Protein AF-A0A967PBL8-F1 (afdb_monomer_lite)

pLDDT: mean 88.29, std 8.29, range [52.81, 97.44]

Radius of gyration: 18.99 Å; chains: 1; bounding box: 37×25×63 Å

Secondary structure (DSSP, 8-state):
--TT-EEEEEE-HHHHHHHHHHHHHHHHHHHHTT-SSHHHHHHHHHHHHHHHHHHHHTT--HHHHHHHHHH----SEEEEEPSS-SEEEEE---TT----TT---EEEE--SS---

Foldseek 3Di:
DAFFAFDDKDFDPVQQVLLVQLLVLVVQQVPQLPDPDPCSNVVSPVSNVVSVVVCVVVVQDPVNNVVCVVPVDGDRIDTDGDRHDADWPDAPDDPPDDDDPPDDGTDGDHPVDDDD

Structure (mmCIF, N/CA/C/O backbone):
data_AF-A0A967PBL8-F1
#
_entry.id   AF-A0A967PBL8-F1
#
loop_
_atom_site.group_PDB
_atom_site.id
_atom_site.type_symbol
_atom_site.label_atom_id
_atom_site.label_alt_id
_atom_site.label_comp_id
_atom_site.label_asym_id
_atom_site.label_entity_id
_atom_site.label_seq_id
_atom_site.pdbx_PDB_ins_code
_atom_site.Cartn_x
_atom_site.Cartn_y
_atom_site.Cartn_z
_atom_site.occupancy
_atom_site.B_iso_or_equiv
_atom_site.auth_seq_id
_atom_site.auth_comp_id
_atom_site.auth_asym_id
_atom_site.auth_atom_id
_atom_site.pdbx_PDB_model_num
ATOM 1 N N . VAL A 1 1 ? 5.080 -4.986 -24.972 1.00 86.25 1 VAL A N 1
ATOM 2 C CA . VAL A 1 1 ? 4.277 -4.921 -23.728 1.00 86.25 1 VAL A CA 1
ATOM 3 C C . VAL A 1 1 ? 3.112 -3.975 -23.950 1.00 86.25 1 VAL A C 1
ATOM 5 O O . VAL A 1 1 ? 3.271 -2.993 -24.669 1.00 86.25 1 VAL A O 1
ATOM 8 N N . LYS A 1 2 ? 1.935 -4.285 -23.416 1.00 91.81 2 LYS A N 1
ATOM 9 C CA . LYS A 1 2 ? 0.755 -3.415 -23.452 1.00 91.81 2 LYS A CA 1
ATOM 10 C C . LYS A 1 2 ? 0.672 -2.591 -22.172 1.00 91.81 2 LYS A C 1
ATOM 12 O O . LYS A 1 2 ? 1.201 -2.983 -21.133 1.00 91.81 2 LYS A O 1
ATOM 17 N N . LYS A 1 3 ? -0.009 -1.447 -22.238 1.00 87.31 3 LYS A N 1
ATOM 18 C CA . LYS A 1 3 ? -0.363 -0.671 -21.046 1.00 87.31 3 LYS A CA 1
ATOM 19 C C . LYS A 1 3 ? -1.134 -1.559 -20.064 1.00 87.31 3 LYS A C 1
ATOM 21 O O . LYS A 1 3 ? -2.107 -2.197 -20.452 1.00 87.31 3 LYS A O 1
ATOM 26 N N . GLY A 1 4 ? -0.706 -1.565 -18.806 1.00 87.06 4 GLY A N 1
ATOM 27 C CA . GLY A 1 4 ? -1.281 -2.391 -17.747 1.00 87.06 4 GLY A CA 1
ATOM 28 C C . GLY A 1 4 ? -0.688 -3.797 -17.627 1.00 87.06 4 GLY A C 1
ATOM 29 O O . GLY A 1 4 ? -1.039 -4.492 -16.679 1.00 87.06 4 GLY A O 1
ATOM 30 N N . ASP A 1 5 ? 0.226 -4.216 -18.511 1.00 89.06 5 ASP A N 1
ATOM 31 C CA . ASP A 1 5 ? 0.919 -5.499 -18.344 1.00 89.06 5 ASP A CA 1
ATOM 32 C C . ASP A 1 5 ? 1.847 -5.452 -17.113 1.00 89.06 5 ASP A C 1
ATOM 34 O O . ASP A 1 5 ? 2.544 -4.448 -16.919 1.00 89.06 5 ASP A O 1
ATOM 38 N N . PRO A 1 6 ? 1.906 -6.510 -16.283 1.00 88.12 6 PRO A N 1
ATOM 39 C CA . PRO A 1 6 ? 2.867 -6.593 -15.188 1.00 88.12 6 PRO A CA 1
ATOM 40 C C . PRO A 1 6 ? 4.290 -6.739 -15.744 1.00 88.12 6 PRO A C 1
ATOM 42 O O . PRO A 1 6 ? 4.556 -7.612 -16.568 1.00 88.12 6 PRO A O 1
ATOM 45 N N . LEU A 1 7 ? 5.215 -5.895 -15.286 1.00 86.06 7 LEU A N 1
ATOM 46 C CA . LEU A 1 7 ? 6.606 -5.884 -15.750 1.00 86.06 7 LEU A CA 1
ATOM 47 C C . LEU A 1 7 ? 7.544 -6.634 -14.805 1.00 86.06 7 LEU A C 1
ATOM 49 O O . LEU A 1 7 ? 8.369 -7.431 -15.248 1.00 86.06 7 LEU A O 1
ATOM 53 N N . LEU A 1 8 ? 7.440 -6.360 -13.505 1.00 85.81 8 LEU A N 1
ATOM 54 C CA . LEU A 1 8 ? 8.274 -6.975 -12.475 1.00 85.81 8 LEU A CA 1
ATOM 55 C C . LEU A 1 8 ? 7.571 -6.957 -11.120 1.00 85.81 8 LEU A C 1
ATOM 57 O O . LEU A 1 8 ? 6.638 -6.178 -10.906 1.00 85.81 8 LEU A O 1
ATOM 61 N N . SER A 1 9 ? 8.070 -7.776 -10.194 1.00 86.94 9 SER A N 1
ATOM 62 C CA . SER A 1 9 ? 7.713 -7.676 -8.786 1.00 86.94 9 SER A CA 1
ATOM 63 C C . SER A 1 9 ? 8.930 -7.326 -7.938 1.00 86.94 9 SER A C 1
ATOM 65 O O . SER A 1 9 ? 9.980 -7.944 -8.082 1.00 86.94 9 SER A O 1
ATOM 67 N N . ILE A 1 10 ? 8.786 -6.321 -7.077 1.00 86.19 10 ILE A N 1
ATOM 68 C CA . ILE A 1 10 ? 9.854 -5.801 -6.222 1.00 86.19 10 ILE A CA 1
ATOM 69 C C . ILE A 1 10 ? 9.471 -5.986 -4.758 1.00 86.19 10 ILE A C 1
ATOM 71 O O . ILE A 1 10 ? 8.370 -5.617 -4.349 1.00 86.19 10 ILE A O 1
ATOM 75 N N . TYR A 1 11 ? 10.372 -6.561 -3.964 1.00 86.69 11 TYR A N 1
ATOM 76 C CA . TYR A 1 11 ? 10.220 -6.589 -2.513 1.00 86.69 11 TYR A CA 1
ATOM 77 C C . TYR A 1 11 ? 10.352 -5.178 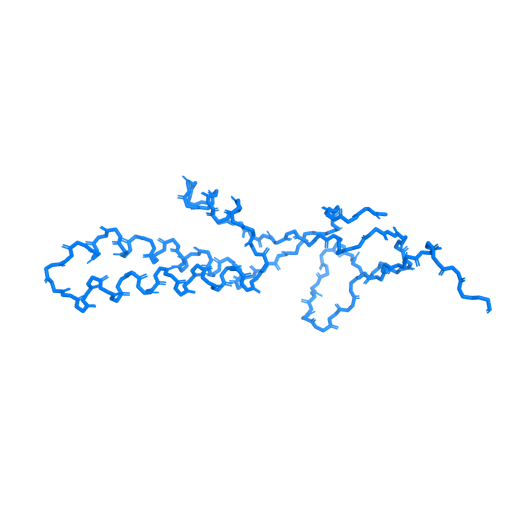-1.934 1.00 86.69 11 TYR A C 1
ATOM 79 O O . TYR A 1 11 ? 11.303 -4.470 -2.253 1.00 86.69 11 TYR A O 1
ATOM 87 N N . SER A 1 12 ? 9.433 -4.787 -1.051 1.00 87.50 12 SER A N 1
ATOM 88 C CA . SER A 1 12 ? 9.533 -3.518 -0.335 1.00 87.50 12 SER A CA 1
ATOM 89 C C . SER A 1 12 ? 9.233 -3.701 1.157 1.00 87.50 12 SER A C 1
ATOM 91 O O . SER A 1 12 ? 8.087 -3.986 1.518 1.00 87.50 12 SER A O 1
ATOM 93 N N . PRO A 1 13 ? 10.236 -3.508 2.036 1.00 89.69 13 PRO A N 1
ATOM 94 C CA . PRO A 1 13 ? 10.024 -3.479 3.481 1.00 89.69 13 PRO A CA 1
ATOM 95 C C . PRO A 1 13 ? 9.006 -2.414 3.900 1.00 89.69 13 PRO A C 1
ATOM 97 O O . PRO A 1 13 ? 8.101 -2.689 4.681 1.00 89.69 13 PRO A O 1
ATOM 100 N N . ASP A 1 14 ? 9.107 -1.217 3.327 1.00 88.88 14 ASP A N 1
ATOM 101 C CA . ASP A 1 14 ? 8.233 -0.088 3.649 1.00 88.88 14 ASP A CA 1
ATOM 102 C C . ASP A 1 14 ? 6.772 -0.353 3.267 1.00 88.88 14 ASP A C 1
ATOM 104 O O . ASP A 1 14 ? 5.855 0.045 3.993 1.00 88.88 14 ASP A O 1
ATOM 108 N N . LEU A 1 15 ? 6.532 -1.076 2.166 1.00 90.88 15 LEU A N 1
ATOM 109 C CA . LEU A 1 15 ? 5.192 -1.525 1.796 1.00 90.88 15 LEU A CA 1
ATOM 110 C C . LEU A 1 15 ? 4.635 -2.518 2.822 1.00 90.88 15 LEU A C 1
ATOM 112 O O . LEU A 1 15 ? 3.450 -2.462 3.155 1.00 90.88 15 LEU A O 1
ATOM 116 N N . VAL A 1 16 ? 5.460 -3.439 3.327 1.00 93.19 16 VAL A N 1
ATOM 117 C CA . VAL A 1 16 ? 5.039 -4.378 4.379 1.00 93.19 16 VAL A CA 1
ATOM 118 C C . VAL A 1 16 ? 4.641 -3.610 5.636 1.00 93.19 16 VAL A C 1
ATOM 120 O O . VAL A 1 16 ? 3.526 -3.803 6.124 1.00 93.19 16 VAL A O 1
ATOM 123 N N . SER A 1 17 ? 5.495 -2.697 6.101 1.00 94.19 17 SER A N 1
ATOM 124 C CA . SER A 1 17 ? 5.227 -1.859 7.275 1.00 94.19 17 SER A CA 1
ATOM 125 C C . SER A 1 17 ? 3.947 -1.042 7.103 1.00 94.19 17 SER A C 1
ATOM 127 O O . SER A 1 17 ? 3.070 -1.071 7.960 1.00 94.19 17 SER A O 1
ATOM 129 N N . THR A 1 18 ? 3.769 -0.402 5.945 1.00 94.56 18 THR A N 1
ATOM 130 C CA . THR A 1 18 ? 2.581 0.419 5.662 1.00 94.56 18 THR A CA 1
ATOM 131 C C . THR A 1 18 ? 1.289 -0.410 5.669 1.00 94.56 18 THR A C 1
ATOM 133 O O . THR A 1 18 ? 0.261 0.044 6.171 1.00 94.56 18 THR A O 1
ATOM 136 N N . GLN A 1 19 ? 1.309 -1.645 5.153 1.00 95.38 19 GLN A N 1
ATOM 137 C CA . GLN A 1 19 ? 0.140 -2.532 5.215 1.00 95.38 19 GLN A CA 1
ATOM 138 C C . GLN A 1 19 ? -0.183 -2.956 6.652 1.00 95.38 19 GLN A C 1
ATOM 140 O O . GLN A 1 19 ? -1.355 -3.011 7.020 1.00 95.38 19 GLN A O 1
ATOM 145 N N . GLN A 1 20 ? 0.833 -3.244 7.469 1.00 96.31 20 GLN A N 1
ATOM 146 C CA . GLN A 1 20 ? 0.642 -3.583 8.883 1.00 96.31 20 GLN A CA 1
ATOM 147 C C . GLN A 1 20 ? 0.064 -2.401 9.666 1.00 96.31 20 GLN A C 1
ATOM 149 O O . GLN A 1 20 ? -0.897 -2.577 10.415 1.00 96.31 20 GLN A O 1
ATOM 154 N N . GLU A 1 21 ? 0.597 -1.197 9.447 1.00 96.19 21 GLU A N 1
ATOM 155 C CA . GLU A 1 21 ? 0.077 0.049 10.017 1.00 96.19 21 GLU A CA 1
ATOM 156 C C . GLU A 1 21 ? -1.381 0.281 9.612 1.00 96.19 21 GLU A C 1
ATOM 158 O O . GLU A 1 21 ? -2.203 0.634 10.454 1.00 96.19 21 GLU A O 1
ATOM 163 N N . TYR A 1 22 ? -1.731 0.031 8.348 1.00 97.44 22 TYR A N 1
ATOM 164 C CA . TYR A 1 22 ? -3.107 0.163 7.879 1.00 97.44 22 TYR A CA 1
ATOM 165 C C . TYR A 1 22 ? -4.059 -0.832 8.550 1.00 97.44 22 TYR A C 1
ATOM 167 O O . TYR A 1 22 ? -5.119 -0.438 9.037 1.00 97.44 22 TYR A O 1
ATOM 175 N N . LEU A 1 23 ? -3.672 -2.107 8.654 1.00 97.44 23 LEU A N 1
ATOM 176 C CA . LEU A 1 23 ? -4.463 -3.117 9.366 1.00 97.44 23 LEU A CA 1
ATOM 177 C C . LEU A 1 23 ? -4.634 -2.764 10.851 1.00 97.44 23 LEU A C 1
ATOM 179 O O . LEU A 1 23 ? -5.720 -2.934 11.413 1.00 97.44 23 LEU A O 1
ATOM 183 N N . LEU A 1 24 ? -3.588 -2.227 11.485 1.00 96.44 24 LEU A N 1
ATOM 184 C CA . LEU A 1 24 ? -3.663 -1.724 12.853 1.00 96.44 24 LEU A CA 1
ATOM 185 C C . LEU A 1 24 ? -4.597 -0.510 12.958 1.00 96.44 24 LEU A C 1
ATOM 187 O O . LEU A 1 24 ? -5.417 -0.448 13.873 1.00 96.44 24 LEU A O 1
ATOM 191 N N . GLY A 1 25 ? -4.525 0.417 12.002 1.00 96.19 25 GLY A N 1
ATOM 192 C CA . GLY A 1 25 ? -5.417 1.568 11.893 1.00 96.19 25 GLY A CA 1
ATOM 193 C C . GLY A 1 25 ? -6.882 1.154 11.751 1.00 96.19 25 GLY A C 1
ATOM 194 O O . GLY A 1 25 ? -7.736 1.685 12.455 1.00 96.19 25 GLY A O 1
ATOM 195 N N . LEU A 1 26 ? -7.183 0.147 10.925 1.00 96.62 26 LEU A N 1
ATOM 196 C CA . LEU A 1 26 ? -8.531 -0.420 10.803 1.00 96.62 26 LEU A CA 1
ATOM 197 C C . LEU A 1 26 ? -9.019 -1.036 12.113 1.00 96.62 26 LEU A C 1
ATOM 199 O O . LEU A 1 26 ? -10.154 -0.795 12.521 1.00 96.62 26 LEU A O 1
ATOM 203 N N . LYS A 1 27 ? -8.163 -1.795 12.804 1.00 95.31 27 LYS A N 1
ATOM 204 C CA . LYS A 1 27 ? -8.499 -2.349 14.120 1.00 95.31 27 LYS A CA 1
ATOM 205 C C . LYS A 1 27 ? -8.790 -1.235 15.127 1.00 95.31 27 LYS A C 1
ATOM 207 O O . LYS A 1 27 ? -9.787 -1.312 15.838 1.00 95.31 27 LYS A O 1
ATOM 212 N N . SER A 1 28 ? -7.958 -0.194 15.152 1.00 94.88 28 SER A N 1
ATOM 213 C CA . SER A 1 28 ? -8.159 0.991 15.991 1.00 94.88 28 SER A CA 1
ATOM 214 C C . SER A 1 28 ? -9.490 1.676 15.675 1.00 94.88 28 SER A C 1
ATOM 216 O O . SER A 1 28 ? -10.299 1.881 16.573 1.00 94.88 28 SER A O 1
ATOM 218 N N . LYS A 1 29 ? -9.793 1.919 14.395 1.00 95.81 29 LYS A N 1
ATOM 219 C CA . LYS A 1 29 ? -11.076 2.476 13.940 1.00 95.81 29 LYS A CA 1
ATOM 220 C C . LYS A 1 29 ? -12.272 1.623 14.372 1.00 95.81 29 LYS A C 1
ATOM 222 O O . LYS A 1 29 ? -13.284 2.184 14.774 1.00 95.81 29 LYS A O 1
ATOM 227 N N . ASN A 1 30 ? -12.164 0.297 14.332 1.00 94.56 30 ASN A N 1
ATOM 228 C CA . ASN A 1 30 ? -13.250 -0.597 14.741 1.00 94.56 30 ASN A CA 1
ATOM 229 C C . ASN A 1 30 ? -13.493 -0.585 16.258 1.00 94.56 30 ASN A C 1
ATOM 231 O O . ASN A 1 30 ? -14.643 -0.623 16.681 1.00 94.56 30 ASN A O 1
ATOM 235 N N . VAL A 1 31 ? -12.430 -0.532 17.067 1.00 94.88 31 VAL A N 1
ATOM 236 C CA . VAL A 1 31 ? -12.530 -0.575 18.538 1.00 94.88 31 VAL A CA 1
ATOM 237 C C . VAL A 1 31 ? -12.838 0.803 19.124 1.00 94.88 31 VAL A C 1
ATOM 239 O O . VAL A 1 31 ? -13.706 0.941 19.977 1.00 94.88 31 VAL A O 1
ATOM 242 N N . LEU A 1 32 ? -12.126 1.831 18.668 1.00 95.00 32 LEU A N 1
ATOM 243 C CA . LEU A 1 32 ? -12.153 3.178 19.238 1.00 95.00 32 LEU A CA 1
ATOM 244 C C . LEU A 1 32 ? -13.059 4.137 18.461 1.00 95.00 32 LEU A C 1
ATOM 246 O O . LEU A 1 32 ? -13.480 5.155 19.000 1.00 95.00 32 LEU A O 1
ATOM 250 N N . GLY A 1 33 ? -13.423 3.814 17.217 1.00 90.94 33 GLY A N 1
ATOM 251 C CA . GLY A 1 33 ? -14.310 4.654 16.406 1.00 90.94 33 GLY A CA 1
ATOM 252 C C . GLY A 1 33 ? -15.737 4.766 16.947 1.00 90.94 33 GLY A C 1
ATOM 253 O O . GLY A 1 33 ? -16.466 5.660 16.516 1.00 90.94 33 GLY A O 1
ATOM 254 N N . GLN A 1 34 ? -16.125 3.901 17.887 1.00 91.50 34 GLN A N 1
ATOM 255 C CA . GLN A 1 34 ? -17.409 3.935 18.597 1.00 91.50 34 GLN A CA 1
ATOM 256 C C . GLN A 1 34 ? -17.316 4.602 19.979 1.00 91.50 34 GLN A C 1
ATOM 258 O O . GLN A 1 34 ? -18.283 4.574 20.731 1.00 91.50 34 GLN A O 1
ATOM 263 N N . SER A 1 35 ? -16.161 5.176 20.332 1.00 92.81 35 SER A N 1
ATOM 264 C CA . SER A 1 35 ? -16.000 5.891 21.598 1.00 92.81 35 SER A CA 1
ATOM 265 C C . SER A 1 35 ? -16.971 7.071 21.698 1.00 92.81 35 SER A C 1
ATOM 267 O O . SER A 1 35 ? -17.179 7.789 20.720 1.00 92.81 35 SER A O 1
ATOM 269 N N . GLU A 1 36 ? -17.516 7.294 22.895 1.00 93.50 36 GLU A N 1
ATOM 270 C CA . GLU A 1 36 ? -18.337 8.469 23.220 1.00 93.50 36 GLU A CA 1
ATOM 271 C C . GLU A 1 36 ? -17.513 9.767 23.230 1.00 93.50 36 GLU A C 1
ATOM 273 O O . GLU A 1 36 ? -18.053 10.860 23.063 1.00 93.50 36 GLU A O 1
ATOM 278 N N . PHE A 1 37 ? -16.189 9.651 23.374 1.00 95.56 37 PHE A N 1
ATOM 279 C CA . PHE A 1 37 ? -15.268 10.775 23.281 1.00 95.56 37 PHE A CA 1
ATOM 280 C C . PHE A 1 37 ? -14.932 11.045 21.810 1.00 95.56 37 PHE A C 1
ATOM 282 O O . PHE A 1 37 ? -14.248 10.250 21.156 1.00 95.56 37 PHE A O 1
ATOM 289 N N . SER A 1 38 ? -15.398 12.186 21.293 1.00 93.56 38 SER A N 1
ATOM 290 C CA . SER A 1 38 ? -15.251 12.566 19.881 1.00 93.56 38 SER A CA 1
ATOM 291 C C . SER A 1 38 ? -13.797 12.543 19.409 1.00 93.56 38 SER A C 1
ATOM 293 O O . SER A 1 38 ? -13.510 11.961 18.368 1.00 93.56 38 SER A O 1
ATOM 295 N N . GLU A 1 39 ? -12.872 13.077 20.206 1.00 94.88 39 GLU A N 1
ATOM 296 C CA . GLU A 1 39 ? -11.442 13.131 19.884 1.00 94.88 39 GLU A CA 1
ATOM 297 C C . GLU A 1 39 ? -10.834 11.732 19.676 1.00 94.88 39 GLU A C 1
ATOM 299 O O . GLU A 1 39 ? -10.055 11.511 18.748 1.00 94.88 39 GLU A O 1
ATOM 304 N N . ILE A 1 40 ? -11.258 10.749 20.479 1.00 94.19 40 ILE A N 1
ATOM 305 C CA . ILE A 1 40 ? -10.813 9.354 20.356 1.00 94.19 40 ILE A CA 1
ATOM 306 C C . ILE A 1 40 ? -11.386 8.720 19.081 1.00 94.19 40 ILE A C 1
ATOM 308 O O . ILE A 1 40 ? -10.652 8.088 18.313 1.00 94.19 40 ILE A O 1
ATOM 312 N N . SER A 1 41 ? -12.687 8.904 18.830 1.00 94.81 41 SER A N 1
ATOM 313 C CA . SER A 1 41 ? -13.356 8.374 17.633 1.00 94.81 41 SER A CA 1
ATOM 314 C C . SER A 1 41 ? -12.757 8.947 16.344 1.00 94.81 41 SER A C 1
ATOM 316 O O . SER A 1 41 ? -12.470 8.209 15.394 1.00 94.81 41 SER A O 1
ATOM 318 N N . GLU A 1 42 ? -12.547 10.262 16.305 1.00 95.69 42 GLU A N 1
ATOM 319 C CA . GLU A 1 42 ? -11.981 10.978 15.164 1.00 95.69 42 GLU A CA 1
ATOM 320 C C . GLU A 1 42 ? -10.513 10.622 14.945 1.00 95.69 42 GLU A C 1
ATOM 322 O O . GLU A 1 42 ? -10.128 10.323 13.812 1.00 95.69 42 GLU A O 1
ATOM 327 N N . GLY A 1 43 ? -9.711 10.554 16.013 1.00 95.44 43 GLY A N 1
ATOM 328 C CA . GLY A 1 43 ? -8.312 10.139 15.938 1.00 95.44 43 GLY A CA 1
ATOM 329 C C . GLY A 1 43 ? -8.153 8.742 15.335 1.00 95.44 43 GLY A C 1
ATOM 330 O O . GLY A 1 43 ? -7.353 8.541 14.417 1.00 95.44 43 GLY A O 1
ATOM 331 N N . ALA A 1 44 ? -8.977 7.782 15.768 1.00 95.12 44 ALA A N 1
ATOM 332 C CA . ALA A 1 44 ? -8.955 6.419 15.243 1.00 95.12 44 ALA A CA 1
ATOM 333 C C . ALA A 1 44 ? -9.355 6.346 13.757 1.00 95.12 44 ALA A C 1
A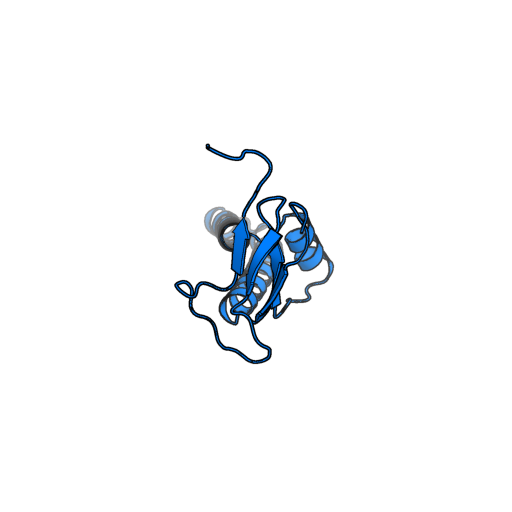TOM 335 O O . ALA A 1 44 ? -8.723 5.636 12.968 1.00 95.12 44 ALA A O 1
ATOM 336 N N . LYS A 1 45 ? -10.379 7.108 13.345 1.00 95.56 45 LYS A N 1
ATOM 337 C CA . LYS A 1 45 ? -10.788 7.216 11.933 1.00 95.56 45 LYS A CA 1
ATOM 338 C C . LYS A 1 45 ? -9.693 7.866 11.085 1.00 95.56 45 LYS A C 1
ATOM 340 O O . LYS A 1 45 ? -9.376 7.348 10.016 1.00 95.56 45 LYS A O 1
ATOM 345 N N . SER A 1 46 ? -9.095 8.951 11.574 1.00 95.81 46 SER A N 1
ATOM 346 C CA . SER A 1 46 ? -8.031 9.693 10.893 1.00 95.81 46 SER A CA 1
ATOM 347 C C . SER A 1 46 ? -6.788 8.831 10.662 1.00 95.81 46 SER A C 1
ATOM 349 O O . SER A 1 46 ? -6.261 8.794 9.551 1.00 95.81 46 SER A O 1
ATOM 351 N N . LEU A 1 47 ? -6.376 8.042 11.661 1.00 94.50 47 LEU A N 1
ATOM 352 C CA . LEU A 1 47 ? -5.248 7.115 11.537 1.00 94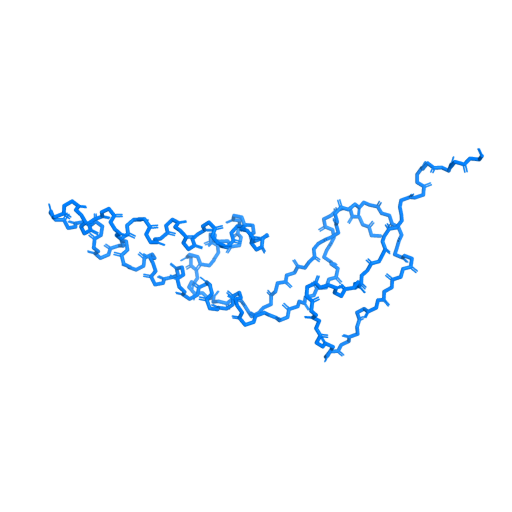.50 47 LEU A CA 1
ATOM 353 C C . LEU A 1 47 ? -5.457 6.082 10.416 1.00 94.50 47 LEU A C 1
ATOM 355 O O . LEU A 1 47 ? -4.551 5.834 9.613 1.00 94.50 47 LEU A O 1
ATOM 359 N N . ALA A 1 48 ? -6.653 5.494 10.335 1.00 95.50 48 ALA A N 1
ATOM 360 C CA . ALA A 1 48 ? -6.993 4.541 9.280 1.00 95.50 48 ALA A CA 1
ATOM 361 C C . ALA A 1 48 ? -6.994 5.196 7.886 1.00 95.50 48 ALA A C 1
ATOM 363 O O . ALA A 1 48 ? -6.502 4.607 6.924 1.00 95.50 48 ALA A O 1
ATOM 364 N N . GLU A 1 49 ? -7.506 6.423 7.760 1.00 96.50 49 GLU A N 1
ATOM 365 C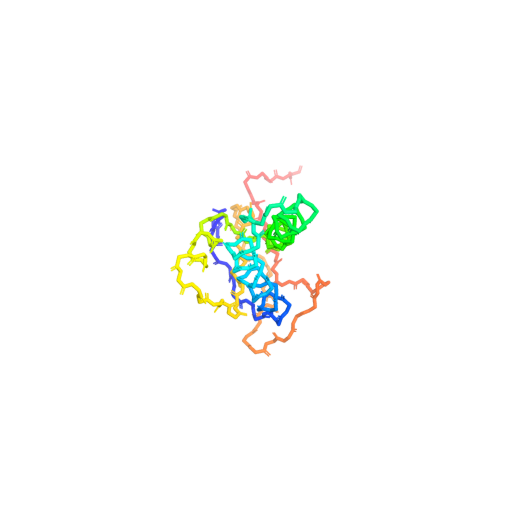 CA . GLU A 1 49 ? -7.499 7.144 6.480 1.00 96.50 49 GLU A CA 1
ATOM 366 C C . GLU A 1 49 ? -6.087 7.581 6.062 1.00 96.50 49 GLU A C 1
ATOM 368 O O . GLU A 1 49 ? -5.734 7.483 4.884 1.00 96.50 49 GLU A O 1
ATOM 373 N N . ALA A 1 50 ? -5.243 8.010 7.005 1.00 96.31 50 ALA A N 1
ATOM 374 C CA . ALA A 1 50 ? -3.864 8.414 6.730 1.00 96.31 50 ALA A CA 1
ATOM 375 C C . ALA A 1 50 ? -3.025 7.243 6.193 1.00 96.31 50 ALA A C 1
ATOM 377 O O . ALA A 1 50 ? -2.357 7.362 5.161 1.00 96.31 50 ALA A O 1
ATOM 378 N N . THR A 1 51 ? -3.116 6.085 6.847 1.00 95.56 51 THR A N 1
ATOM 379 C CA . THR A 1 51 ? -2.428 4.856 6.422 1.00 95.56 51 THR A CA 1
ATOM 380 C C . THR A 1 51 ? -2.976 4.330 5.089 1.00 95.56 51 THR A C 1
ATOM 382 O O . THR A 1 51 ? -2.196 3.953 4.212 1.00 95.56 51 THR A O 1
ATOM 385 N N . ARG A 1 52 ? -4.294 4.426 4.847 1.00 96.69 52 ARG A N 1
ATOM 386 C CA . ARG A 1 52 ? -4.894 4.126 3.534 1.00 96.69 52 ARG A CA 1
ATOM 387 C C . ARG A 1 52 ? -4.370 5.041 2.431 1.00 96.69 52 ARG A C 1
ATOM 389 O O . ARG A 1 52 ? -4.056 4.579 1.335 1.00 96.69 52 ARG A O 1
ATOM 396 N N . ARG A 1 53 ? -4.267 6.345 2.698 1.00 95.94 53 ARG A N 1
ATOM 397 C CA . ARG A 1 53 ? -3.732 7.319 1.740 1.00 95.94 53 ARG A CA 1
ATOM 398 C C . ARG A 1 53 ? -2.270 7.028 1.411 1.00 95.94 53 ARG A C 1
ATOM 400 O O . ARG A 1 53 ? -1.894 7.131 0.248 1.00 95.94 53 ARG A O 1
ATOM 407 N N . ARG A 1 54 ? -1.472 6.607 2.396 1.00 94.12 54 ARG A N 1
ATOM 408 C CA . ARG A 1 54 ? -0.081 6.189 2.180 1.00 94.12 54 ARG A CA 1
ATOM 409 C C . ARG A 1 54 ? 0.015 4.992 1.230 1.00 94.12 54 ARG A C 1
ATOM 411 O O . ARG A 1 54 ? 0.809 5.053 0.301 1.00 94.12 54 ARG A O 1
ATOM 418 N N . LEU A 1 55 ? -0.841 3.974 1.373 1.00 93.56 55 LEU A N 1
ATOM 419 C CA . LEU A 1 55 ? -0.902 2.853 0.417 1.00 93.56 55 LEU A CA 1
ATOM 420 C C . LEU A 1 55 ? -1.212 3.321 -1.014 1.00 93.56 55 LEU A C 1
ATOM 422 O O . LEU A 1 55 ? -0.605 2.837 -1.963 1.00 93.56 55 LEU A O 1
ATOM 426 N N . LYS A 1 56 ? -2.105 4.299 -1.189 1.00 92.75 56 LYS A N 1
ATOM 427 C CA . LYS A 1 56 ? -2.405 4.850 -2.523 1.00 92.75 56 LYS A CA 1
ATOM 428 C C . LYS A 1 56 ? -1.225 5.585 -3.151 1.00 92.75 56 LYS A C 1
ATOM 430 O O . LYS A 1 56 ? -1.040 5.492 -4.355 1.00 92.75 56 LYS A O 1
ATOM 435 N N . LEU A 1 57 ? -0.437 6.306 -2.349 1.00 89.75 57 LEU A N 1
ATOM 436 C CA . LEU A 1 57 ? 0.784 6.977 -2.820 1.00 89.75 57 LEU A CA 1
ATOM 437 C C . LEU A 1 57 ? 1.865 5.985 -3.273 1.00 89.75 57 LEU A C 1
ATOM 439 O O . LEU A 1 57 ? 2.788 6.369 -3.976 1.00 89.75 57 LEU A O 1
ATOM 443 N N . TRP A 1 58 ? 1.738 4.724 -2.866 1.00 85.19 58 TRP A N 1
ATOM 444 C CA . TRP A 1 58 ? 2.574 3.598 -3.274 1.00 85.19 58 TRP A CA 1
ATOM 445 C C . TRP A 1 58 ? 2.005 2.844 -4.486 1.00 85.19 58 TRP A C 1
ATOM 447 O O . TRP A 1 58 ? 2.377 1.697 -4.735 1.00 85.19 58 TRP A O 1
ATOM 457 N N . ASP A 1 59 ? 1.054 3.457 -5.196 1.00 83.25 59 ASP A N 1
ATOM 458 C CA . ASP A 1 59 ? 0.341 2.886 -6.341 1.00 83.25 59 ASP A CA 1
ATOM 459 C C . ASP A 1 59 ? -0.393 1.569 -6.031 1.00 83.25 59 ASP A C 1
ATOM 461 O O . ASP A 1 59 ? -0.735 0.791 -6.927 1.00 83.25 59 ASP A O 1
ATOM 465 N N . ILE A 1 60 ? -0.699 1.315 -4.752 1.00 87.56 60 ILE A N 1
ATOM 466 C CA . ILE A 1 60 ? -1.547 0.190 -4.364 1.00 87.56 60 ILE A CA 1
ATOM 467 C C . ILE A 1 60 ? -2.977 0.500 -4.791 1.00 87.56 60 ILE A C 1
ATOM 469 O O . ILE A 1 60 ? -3.612 1.452 -4.331 1.00 87.56 60 ILE A O 1
ATOM 473 N N . THR A 1 61 ? -3.498 -0.339 -5.679 1.00 88.56 61 THR A N 1
ATOM 474 C CA . THR A 1 61 ? -4.841 -0.184 -6.237 1.00 88.56 61 THR A CA 1
ATOM 475 C C . THR A 1 61 ? -5.917 -0.406 -5.176 1.00 88.56 61 THR A C 1
ATOM 477 O O . THR A 1 61 ? -5.750 -1.192 -4.244 1.00 88.56 61 THR A O 1
ATOM 480 N N . GLU A 1 62 ? -7.089 0.201 -5.364 1.00 91.50 62 GLU A N 1
ATOM 481 C CA . GLU A 1 62 ? -8.248 -0.021 -4.484 1.00 91.50 62 GLU A CA 1
ATOM 482 C C . GLU A 1 62 ? -8.628 -1.501 -4.355 1.00 91.50 62 GLU A C 1
ATOM 484 O O . GLU A 1 62 ? -9.010 -1.952 -3.278 1.00 91.50 62 GLU A O 1
ATOM 489 N N . GLY A 1 63 ? -8.496 -2.280 -5.434 1.00 90.94 63 GLY A N 1
ATOM 490 C CA . GLY A 1 63 ? -8.740 -3.722 -5.394 1.00 90.94 63 GLY A CA 1
ATOM 491 C C . GLY A 1 63 ? -7.763 -4.454 -4.470 1.00 90.94 63 GLY A C 1
ATOM 492 O O . GLY A 1 63 ? -8.170 -5.332 -3.714 1.00 90.94 63 GLY A O 1
ATOM 493 N N . GLN A 1 64 ? -6.487 -4.060 -4.478 1.00 90.88 64 GLN A N 1
ATOM 494 C CA . GLN A 1 64 ? -5.477 -4.614 -3.574 1.00 90.88 64 GLN A CA 1
ATOM 495 C C . GLN A 1 64 ? -5.707 -4.182 -2.122 1.00 90.88 64 GLN A C 1
ATOM 497 O O . GLN A 1 64 ? -5.540 -5.010 -1.230 1.00 90.88 64 GLN A O 1
ATOM 502 N N . ILE A 1 65 ? -6.123 -2.932 -1.882 1.00 94.69 65 ILE A N 1
ATOM 503 C CA . ILE A 1 65 ? -6.465 -2.449 -0.535 1.00 94.69 65 ILE A CA 1
ATOM 504 C C . ILE A 1 65 ? -7.661 -3.236 0.017 1.00 94.69 65 ILE A C 1
ATOM 506 O O . ILE A 1 65 ? -7.574 -3.776 1.113 1.00 94.69 65 ILE A O 1
ATOM 510 N N . LYS A 1 66 ? -8.737 -3.405 -0.762 1.00 95.38 66 LYS A N 1
ATOM 511 C CA . LYS A 1 66 ? -9.900 -4.211 -0.348 1.00 95.38 66 LYS A CA 1
ATOM 512 C C . LYS A 1 66 ? -9.541 -5.669 -0.071 1.00 95.38 66 LYS A C 1
ATOM 514 O O . LYS A 1 66 ? -10.058 -6.271 0.865 1.00 95.38 66 LYS A O 1
ATOM 519 N N . GLU A 1 67 ? -8.656 -6.253 -0.872 1.00 94.38 67 GLU A N 1
ATOM 520 C CA . GLU A 1 67 ? -8.189 -7.619 -0.631 1.00 94.38 67 GLU A CA 1
ATOM 521 C C . GLU A 1 67 ? -7.359 -7.718 0.658 1.00 94.38 67 GLU A C 1
ATOM 523 O O . GLU A 1 67 ? -7.494 -8.687 1.407 1.00 94.38 67 GLU A O 1
ATOM 528 N N . LEU A 1 68 ? -6.540 -6.706 0.956 1.00 95.12 68 LEU A N 1
ATOM 529 C CA . LEU A 1 68 ? -5.819 -6.598 2.223 1.00 95.12 68 LEU A CA 1
ATOM 530 C C . LEU A 1 68 ? -6.786 -6.471 3.408 1.00 95.12 68 LEU A C 1
ATOM 532 O O . LEU A 1 68 ? -6.624 -7.199 4.382 1.00 95.12 68 LEU A O 1
ATOM 536 N N . GLU A 1 69 ? -7.807 -5.616 3.310 1.00 95.31 69 GLU A N 1
ATOM 537 C CA . GLU A 1 69 ? -8.865 -5.473 4.322 1.00 95.31 69 GLU A CA 1
ATOM 538 C C . GLU A 1 69 ? -9.574 -6.809 4.584 1.00 95.31 69 GLU A C 1
ATOM 540 O O . GLU A 1 69 ? -9.762 -7.211 5.730 1.00 95.31 69 GLU A O 1
ATOM 545 N N . ARG A 1 70 ? -9.940 -7.521 3.511 1.00 96.19 70 ARG A N 1
ATOM 546 C CA . ARG A 1 70 ? -10.693 -8.778 3.574 1.00 96.19 70 ARG A CA 1
ATOM 547 C C . ARG A 1 70 ? -9.870 -9.934 4.133 1.00 96.19 70 ARG A C 1
ATOM 549 O O . ARG A 1 70 ? -10.402 -10.779 4.848 1.00 96.19 70 ARG A O 1
ATOM 556 N N . THR A 1 71 ? -8.600 -10.030 3.748 1.00 96.00 71 THR A N 1
ATOM 557 C CA . THR A 1 71 ? -7.757 -11.188 4.087 1.00 96.00 71 THR A CA 1
ATOM 558 C C . THR A 1 71 ? -6.880 -10.970 5.309 1.00 96.00 71 THR A C 1
ATOM 560 O O . THR A 1 71 ? -6.433 -11.950 5.903 1.00 96.00 71 THR A O 1
ATOM 563 N N . GLY A 1 72 ? -6.565 -9.717 5.646 1.00 94.88 72 GLY A N 1
ATOM 564 C CA . GLY A 1 72 ? -5.546 -9.372 6.636 1.00 94.88 72 GLY A CA 1
ATOM 565 C C . GLY A 1 72 ? -4.129 -9.815 6.250 1.00 94.88 72 GLY A C 1
ATOM 566 O O . GLY A 1 72 ? -3.236 -9.808 7.095 1.00 94.88 72 GLY A O 1
ATOM 567 N N . LYS A 1 73 ? -3.899 -10.246 4.999 1.00 94.31 73 LYS A N 1
ATOM 568 C CA . LYS A 1 73 ? -2.613 -10.799 4.557 1.00 94.31 73 LYS A CA 1
ATOM 569 C C . LYS A 1 73 ? -1.780 -9.739 3.850 1.00 94.31 73 LYS A C 1
ATOM 571 O O . LYS A 1 73 ? -2.103 -9.317 2.742 1.00 94.31 73 LYS A O 1
ATOM 576 N N . VAL A 1 74 ? -0.664 -9.371 4.473 1.00 9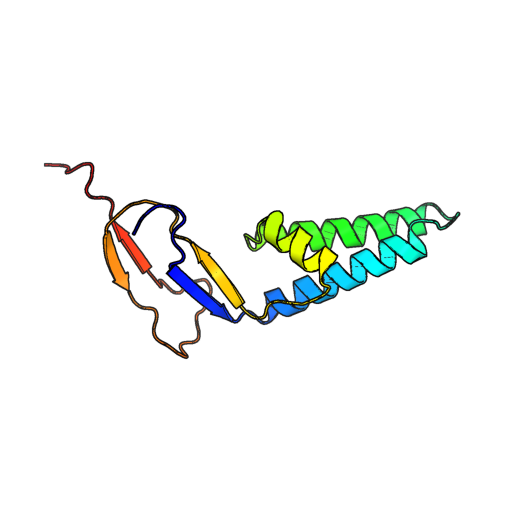3.38 74 VAL A N 1
ATOM 577 C CA . VAL A 1 74 ? 0.308 -8.437 3.896 1.00 93.38 74 VAL A CA 1
ATOM 578 C C . VAL A 1 74 ? 1.040 -9.062 2.709 1.00 93.38 74 VAL A C 1
ATOM 580 O O . VAL A 1 74 ? 1.456 -10.224 2.752 1.00 93.38 74 VAL A O 1
ATOM 583 N N . LYS A 1 75 ? 1.234 -8.282 1.646 1.00 89.88 75 LYS A N 1
ATOM 584 C CA . LYS A 1 75 ? 2.042 -8.677 0.488 1.00 89.88 75 LYS A CA 1
ATOM 585 C C . LYS A 1 75 ? 3.441 -8.101 0.604 1.00 89.88 75 LYS A C 1
ATOM 587 O O . LYS A 1 75 ? 3.611 -6.909 0.828 1.00 89.88 75 LYS A O 1
ATOM 592 N N . LYS A 1 76 ? 4.450 -8.951 0.430 1.00 87.56 76 LYS A N 1
ATOM 593 C CA . LYS A 1 76 ? 5.857 -8.542 0.531 1.00 87.56 76 LYS A CA 1
ATOM 594 C C . LYS A 1 76 ? 6.345 -7.773 -0.692 1.00 87.56 76 LYS A C 1
ATOM 596 O O . LYS A 1 76 ? 7.307 -7.020 -0.588 1.00 87.56 76 LYS A O 1
ATOM 601 N N . SER A 1 77 ? 5.706 -7.975 -1.840 1.00 86.00 77 SER A N 1
ATOM 602 C CA . SER A 1 77 ? 6.152 -7.398 -3.096 1.00 86.00 77 SER A CA 1
ATOM 603 C C . SER A 1 77 ? 5.070 -6.577 -3.790 1.00 86.00 77 SER A C 1
ATOM 605 O O . SER A 1 77 ? 3.880 -6.902 -3.744 1.00 86.00 77 SER A O 1
ATOM 607 N N . LEU A 1 78 ? 5.513 -5.505 -4.441 1.00 82.94 78 LEU A N 1
ATOM 608 C CA . LEU A 1 78 ? 4.716 -4.682 -5.340 1.00 82.94 78 LEU A CA 1
ATOM 609 C C . LEU A 1 78 ? 4.859 -5.223 -6.760 1.00 82.94 78 LEU A C 1
ATOM 611 O O . LEU A 1 78 ? 5.935 -5.689 -7.128 1.00 82.94 78 LEU A O 1
ATOM 615 N N . ILE A 1 79 ? 3.795 -5.165 -7.556 1.00 84.50 79 ILE A N 1
ATOM 616 C CA . ILE A 1 79 ? 3.868 -5.421 -8.998 1.00 84.50 79 ILE A CA 1
ATOM 617 C C . ILE A 1 79 ? 3.910 -4.063 -9.687 1.00 84.50 79 ILE A C 1
ATOM 619 O O . ILE A 1 79 ? 2.996 -3.263 -9.504 1.00 84.50 79 ILE A O 1
ATOM 623 N N . ILE A 1 80 ? 4.957 -3.814 -10.469 1.00 82.19 80 ILE A N 1
ATOM 624 C CA . ILE A 1 80 ? 5.051 -2.618 -11.306 1.00 82.19 80 ILE A CA 1
ATOM 625 C C . ILE A 1 80 ? 4.443 -2.943 -12.665 1.00 82.19 80 ILE A C 1
ATOM 627 O O . ILE A 1 80 ? 4.839 -3.917 -13.310 1.00 82.19 80 ILE A O 1
ATOM 631 N N . TYR A 1 81 ? 3.486 -2.126 -13.094 1.00 85.19 81 TYR A N 1
ATOM 632 C CA . TYR A 1 81 ? 2.789 -2.284 -14.367 1.00 85.19 81 TYR A CA 1
ATOM 633 C C . TYR A 1 81 ? 3.341 -1.338 -15.432 1.00 85.19 81 TYR A C 1
ATOM 635 O O . TYR A 1 81 ? 3.886 -0.276 -15.134 1.00 85.19 81 TYR A O 1
ATOM 643 N N . SER A 1 82 ? 3.165 -1.714 -16.694 1.00 89.12 82 SER A N 1
ATOM 644 C CA . SER A 1 82 ? 3.550 -0.895 -17.835 1.00 89.12 82 SER A CA 1
ATOM 645 C C . SER A 1 82 ? 2.641 0.334 -17.966 1.00 89.12 82 SER A C 1
ATOM 647 O O . SER A 1 82 ? 1.432 0.164 -18.158 1.00 89.12 82 SER A O 1
ATOM 649 N N . PRO A 1 83 ? 3.166 1.573 -17.925 1.00 85.31 83 PRO A N 1
ATOM 650 C CA . PRO A 1 83 ? 2.334 2.772 -18.045 1.00 85.31 83 PRO A CA 1
ATOM 651 C C . PRO A 1 83 ? 1.834 3.009 -19.479 1.00 85.31 83 PRO A C 1
ATOM 653 O O . PRO A 1 83 ? 0.831 3.699 -19.679 1.00 85.31 83 PRO A O 1
ATOM 656 N N . ILE A 1 84 ? 2.516 2.429 -20.473 1.00 88.44 84 ILE A N 1
ATOM 657 C CA . ILE A 1 84 ? 2.252 2.613 -21.903 1.00 88.44 84 ILE A CA 1
ATOM 658 C C . ILE A 1 84 ? 2.313 1.282 -22.658 1.00 88.44 84 ILE A C 1
ATOM 660 O O . ILE A 1 84 ? 2.852 0.286 -22.170 1.00 88.44 84 ILE A O 1
ATOM 664 N N . THR A 1 85 ? 1.753 1.267 -23.863 1.00 89.44 85 THR A N 1
ATOM 665 C CA . THR A 1 85 ? 1.976 0.191 -24.832 1.00 89.44 85 THR A CA 1
ATOM 666 C C . THR A 1 85 ? 3.226 0.520 -25.642 1.00 89.44 85 THR A C 1
ATOM 668 O O . THR A 1 85 ? 3.399 1.659 -26.054 1.00 89.44 85 THR A O 1
ATOM 671 N N . GLY A 1 86 ? 4.095 -0.464 -25.863 1.00 89.12 86 GLY A N 1
ATOM 672 C CA . GLY A 1 86 ? 5.319 -0.268 -26.633 1.00 89.12 86 GLY A CA 1
ATOM 673 C C . GLY A 1 86 ? 6.268 -1.461 -26.577 1.00 89.12 86 GLY A C 1
ATOM 674 O O . GLY A 1 86 ? 5.916 -2.563 -26.130 1.00 89.12 86 GLY A O 1
ATOM 675 N N . HIS A 1 87 ? 7.499 -1.233 -27.019 1.00 86.31 87 HIS A N 1
ATOM 676 C CA . HIS A 1 87 ? 8.578 -2.215 -27.006 1.00 86.31 87 HIS A CA 1
ATOM 677 C C . HIS A 1 87 ? 9.567 -1.905 -25.880 1.00 86.31 87 HIS A C 1
ATOM 679 O O . HIS A 1 87 ? 9.900 -0.750 -25.628 1.00 86.31 87 HIS A O 1
ATOM 685 N N . VAL A 1 88 ? 10.023 -2.945 -25.175 1.00 84.00 88 VAL A N 1
ATOM 686 C CA . VAL A 1 88 ? 11.052 -2.800 -24.138 1.00 84.00 88 VAL A CA 1
ATOM 687 C C . VAL A 1 88 ? 12.399 -2.656 -24.837 1.00 84.00 88 VAL A C 1
ATOM 689 O O . VAL A 1 88 ? 12.913 -3.631 -25.378 1.00 84.00 88 VAL A O 1
ATOM 692 N N . SER A 1 89 ? 12.958 -1.448 -24.835 1.00 81.94 89 SER A N 1
ATOM 693 C CA . SER A 1 89 ? 14.262 -1.163 -25.448 1.00 81.94 89 SER A CA 1
ATOM 694 C C . SER A 1 89 ? 15.419 -1.440 -24.488 1.00 81.94 89 SER A C 1
ATOM 696 O O . SER A 1 89 ? 16.507 -1.788 -24.926 1.00 81.94 89 SER A O 1
ATOM 698 N N . PHE A 1 90 ? 15.183 -1.313 -23.177 1.00 81.06 90 PHE A N 1
ATOM 699 C CA . PHE A 1 90 ? 16.161 -1.638 -22.137 1.00 81.06 90 PHE A CA 1
ATOM 700 C C . PHE A 1 90 ? 15.486 -2.326 -20.952 1.00 81.06 90 PHE A C 1
ATOM 702 O O . PHE A 1 90 ? 14.457 -1.857 -20.460 1.00 81.06 90 PHE A O 1
ATOM 709 N N . LYS A 1 91 ? 16.104 -3.407 -20.469 1.00 82.12 91 LYS A N 1
ATOM 710 C CA . LYS A 1 91 ? 15.752 -4.114 -19.235 1.00 82.12 91 LYS A CA 1
ATOM 711 C C . LYS A 1 91 ? 17.010 -4.225 -18.381 1.00 82.12 91 LYS A C 1
ATOM 713 O O . LYS A 1 91 ? 17.917 -4.967 -18.734 1.00 82.12 91 LYS A O 1
ATOM 718 N N . ASN A 1 92 ? 17.037 -3.504 -17.267 1.00 79.12 92 ASN A N 1
ATOM 719 C CA . ASN A 1 92 ? 18.119 -3.562 -16.285 1.00 79.12 92 ASN A CA 1
ATOM 720 C C . ASN A 1 92 ? 17.684 -4.273 -14.991 1.00 79.12 92 ASN A C 1
ATOM 722 O O . ASN A 1 92 ? 18.405 -4.242 -14.009 1.00 79.12 92 ASN A O 1
ATOM 726 N N . ALA A 1 93 ? 16.496 -4.890 -14.968 1.00 78.94 93 ALA A N 1
ATOM 727 C CA . ALA A 1 93 ? 16.027 -5.718 -13.857 1.00 78.94 93 ALA A CA 1
ATOM 728 C C . ALA A 1 93 ? 16.552 -7.153 -13.984 1.00 78.94 93 ALA A C 1
ATOM 730 O O . ALA A 1 93 ? 16.148 -7.878 -14.902 1.00 78.94 93 ALA A O 1
ATOM 731 N N . PHE A 1 94 ? 17.370 -7.571 -13.022 1.00 79.88 94 PHE A N 1
ATOM 732 C CA . PHE A 1 94 ? 17.809 -8.955 -12.844 1.00 79.88 94 PHE A CA 1
ATOM 733 C C . PHE A 1 94 ? 17.259 -9.531 -11.538 1.00 79.88 94 PHE A C 1
ATOM 735 O O . PHE A 1 94 ? 16.895 -8.793 -10.620 1.00 79.88 94 PHE A O 1
ATOM 742 N N . GLU A 1 95 ? 17.171 -10.858 -11.460 1.00 77.56 95 GLU A N 1
ATOM 743 C CA . GLU A 1 95 ? 16.756 -11.533 -10.229 1.00 77.56 95 GLU A CA 1
ATOM 744 C C . GLU A 1 95 ? 17.718 -11.209 -9.079 1.00 77.56 95 GLU A C 1
ATOM 746 O O . GLU A 1 95 ? 18.922 -11.064 -9.284 1.00 77.56 95 GLU A O 1
ATOM 751 N N . ASN A 1 96 ? 17.173 -11.088 -7.865 1.00 80.38 96 ASN A N 1
ATOM 752 C CA . ASN A 1 96 ? 17.906 -10.768 -6.631 1.00 80.38 96 ASN A CA 1
ATOM 753 C C . ASN A 1 96 ? 18.651 -9.421 -6.627 1.00 80.38 96 ASN A C 1
ATOM 755 O O . ASN A 1 96 ? 19.462 -9.165 -5.738 1.00 80.38 96 ASN A O 1
ATOM 759 N N . MET A 1 97 ? 18.359 -8.539 -7.582 1.00 82.88 97 MET A N 1
ATOM 760 C CA . MET A 1 97 ? 18.911 -7.193 -7.607 1.00 82.88 97 MET A CA 1
ATOM 761 C C . MET A 1 97 ? 18.173 -6.291 -6.610 1.00 82.88 97 MET A C 1
ATOM 763 O O . MET A 1 97 ? 16.943 -6.202 -6.626 1.00 82.88 97 MET A O 1
ATOM 767 N N . TYR A 1 98 ? 18.927 -5.599 -5.758 1.00 83.31 98 TYR A N 1
ATOM 768 C CA . TYR A 1 98 ? 18.400 -4.502 -4.950 1.00 83.31 98 TYR A CA 1
ATOM 769 C C . TYR A 1 98 ? 18.259 -3.254 -5.822 1.00 83.31 98 TYR A C 1
ATOM 771 O O . TYR A 1 98 ? 19.148 -2.958 -6.621 1.00 83.31 98 TYR A O 1
ATOM 779 N N . VAL A 1 99 ? 17.148 -2.533 -5.686 1.00 81.44 99 VAL A N 1
ATOM 780 C CA . VAL A 1 99 ? 16.887 -1.328 -6.480 1.00 81.44 99 VAL A CA 1
ATOM 781 C C . VAL A 1 99 ? 16.525 -0.163 -5.582 1.00 81.44 99 VAL A C 1
ATOM 783 O O . VAL A 1 99 ? 15.748 -0.295 -4.637 1.00 81.44 99 VAL A O 1
ATOM 786 N N . GLU A 1 100 ? 17.090 0.987 -5.912 1.00 82.94 100 GLU A N 1
ATOM 787 C CA . GLU A 1 100 ? 16.803 2.258 -5.265 1.00 82.94 100 GLU A CA 1
ATOM 788 C C . GLU A 1 100 ? 15.779 3.052 -6.094 1.00 82.94 100 GLU A C 1
ATOM 790 O O . GLU A 1 100 ? 15.648 2.812 -7.299 1.00 82.94 100 GLU A O 1
ATOM 795 N N . PRO A 1 101 ? 15.069 4.034 -5.509 1.00 76.44 101 PRO A N 1
ATOM 796 C CA . PRO A 1 101 ? 14.073 4.829 -6.236 1.00 76.44 101 PRO A CA 1
ATOM 797 C C . PRO A 1 101 ? 14.589 5.538 -7.503 1.00 76.44 101 PRO A C 1
ATOM 799 O O . PRO A 1 101 ? 13.817 5.814 -8.415 1.00 76.44 101 PRO A O 1
ATOM 802 N N . ASN A 1 102 ? 15.890 5.827 -7.584 1.00 81.62 102 ASN A N 1
ATOM 803 C CA . ASN A 1 102 ? 16.551 6.443 -8.743 1.00 81.62 102 ASN A C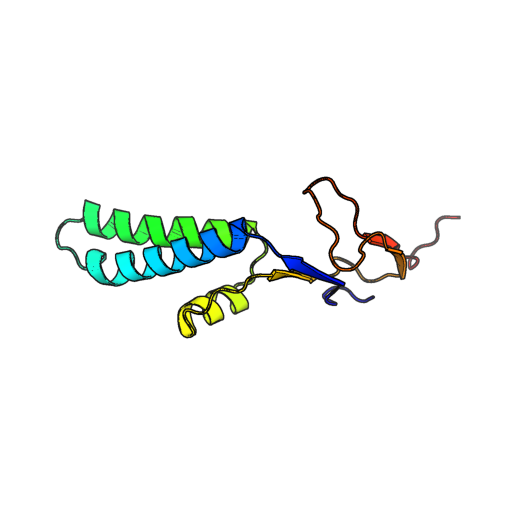A 1
ATOM 804 C C . ASN A 1 102 ? 17.008 5.423 -9.811 1.00 81.62 102 ASN A C 1
ATOM 806 O O . ASN A 1 102 ? 17.551 5.813 -10.847 1.00 81.62 102 ASN A O 1
ATOM 810 N N . THR A 1 103 ? 16.822 4.122 -9.577 1.00 81.75 103 THR A N 1
ATOM 811 C CA . THR A 1 103 ? 17.301 3.067 -10.472 1.00 81.75 103 THR A CA 1
ATOM 812 C C . THR A 1 103 ? 16.401 2.975 -11.700 1.00 81.75 103 THR A C 1
ATOM 814 O O . THR A 1 103 ? 15.203 2.718 -11.603 1.00 81.75 103 THR A O 1
ATOM 817 N N . ARG A 1 104 ? 16.975 3.132 -12.899 1.00 82.44 104 ARG A N 1
ATOM 818 C CA . ARG A 1 104 ? 16.249 2.885 -14.151 1.00 82.44 104 ARG A CA 1
ATOM 819 C C . ARG A 1 104 ? 16.179 1.385 -14.415 1.00 82.44 104 ARG A C 1
ATOM 821 O O . ARG A 1 104 ? 17.184 0.767 -14.759 1.00 82.44 104 ARG A O 1
ATOM 828 N N . ILE A 1 105 ? 14.984 0.817 -14.279 1.00 81.56 105 ILE A N 1
ATOM 829 C CA . ILE A 1 105 ? 14.773 -0.634 -14.379 1.00 81.56 105 ILE A CA 1
ATOM 830 C C . ILE A 1 105 ? 14.310 -1.059 -15.785 1.00 81.56 105 ILE A C 1
ATOM 832 O O . ILE A 1 105 ? 14.759 -2.082 -16.303 1.00 81.56 105 ILE A O 1
ATOM 836 N N . PHE A 1 106 ? 13.453 -0.258 -16.425 1.00 80.81 106 PHE A N 1
ATOM 837 C CA . PHE A 1 106 ? 12.945 -0.489 -17.780 1.00 80.81 106 PHE A CA 1
ATOM 838 C C . PHE A 1 106 ? 12.900 0.814 -18.586 1.00 80.81 106 PHE A C 1
ATOM 840 O O . PHE A 1 106 ? 12.591 1.872 -18.040 1.00 80.81 106 PHE A O 1
ATOM 847 N N . THR A 1 107 ? 13.137 0.713 -19.895 1.00 81.94 107 THR A N 1
ATOM 848 C CA . THR A 1 107 ? 12.797 1.752 -20.879 1.00 81.94 107 THR A CA 1
ATOM 849 C C . THR A 1 107 ? 11.828 1.153 -21.886 1.00 81.94 107 THR A C 1
ATOM 851 O O . THR A 1 107 ? 12.137 0.129 -22.503 1.00 81.94 107 THR A O 1
ATOM 854 N N . ILE A 1 108 ? 10.671 1.792 -22.057 1.00 82.12 108 ILE A N 1
ATOM 855 C CA . ILE A 1 108 ? 9.643 1.387 -23.019 1.00 82.12 108 ILE A CA 1
ATOM 856 C C . ILE A 1 108 ? 9.516 2.496 -24.055 1.00 82.12 108 ILE A C 1
ATOM 858 O O . ILE A 1 108 ? 9.265 3.643 -23.691 1.00 82.12 108 ILE A O 1
ATOM 862 N N . ALA A 1 109 ? 9.700 2.148 -25.323 1.00 82.81 109 ALA A N 1
ATOM 863 C CA . ALA A 1 109 ? 9.521 3.054 -26.445 1.00 82.81 109 ALA A CA 1
ATOM 864 C C . ALA A 1 109 ? 8.214 2.720 -27.173 1.00 82.81 109 ALA A C 1
ATOM 866 O O . ALA A 1 109 ? 7.961 1.562 -27.523 1.00 82.81 109 ALA A O 1
ATOM 867 N N . ASP A 1 110 ? 7.384 3.738 -27.389 1.00 80.00 110 ASP A N 1
ATOM 868 C CA . ASP A 1 110 ? 6.272 3.660 -28.329 1.00 80.00 110 ASP A CA 1
ATOM 869 C C . ASP A 1 110 ? 6.770 4.109 -29.711 1.00 80.00 110 ASP A C 1
ATOM 871 O O . ASP A 1 110 ? 7.249 5.230 -29.871 1.00 80.00 110 ASP A O 1
ATOM 875 N N . HIS A 1 111 ? 6.686 3.216 -30.696 1.00 73.00 111 HIS A N 1
ATOM 876 C CA . HIS A 1 111 ? 7.087 3.478 -32.081 1.00 73.00 111 HIS A CA 1
ATOM 877 C C . HIS A 1 111 ? 5.889 3.809 -32.984 1.00 73.00 111 HIS A C 1
ATOM 879 O O . HIS A 1 111 ? 6.041 3.863 -34.201 1.00 73.00 111 HIS A O 1
ATOM 885 N N . SER A 1 112 ? 4.698 4.019 -32.413 1.00 70.81 112 SER A N 1
ATOM 886 C CA . SER A 1 112 ? 3.477 4.341 -33.162 1.00 70.81 112 SER A CA 1
ATOM 887 C C . SER A 1 112 ? 3.590 5.623 -33.994 1.00 70.81 112 SER A C 1
ATOM 889 O O . SER A 1 112 ? 2.902 5.759 -35.002 1.00 70.81 112 SER A O 1
ATOM 891 N N . THR A 1 113 ? 4.477 6.541 -33.601 1.00 60.00 113 THR A N 1
ATOM 892 C CA . THR A 1 113 ? 4.744 7.789 -34.319 1.00 60.00 113 THR A CA 1
ATOM 893 C C . THR A 1 113 ? 6.242 7.899 -34.597 1.00 60.00 113 THR A C 1
ATOM 895 O O . THR A 1 113 ? 7.028 8.193 -33.697 1.00 60.00 113 THR A O 1
ATOM 898 N N . ALA A 1 114 ? 6.658 7.637 -35.837 1.00 60.53 114 ALA A N 1
ATOM 899 C CA . ALA A 1 114 ? 8.020 7.918 -36.279 1.00 60.53 114 ALA A CA 1
ATOM 900 C C . ALA A 1 114 ? 8.126 9.403 -36.652 1.00 60.53 114 ALA A C 1
ATOM 902 O O . ALA A 1 114 ? 7.397 9.872 -37.524 1.00 60.53 114 ALA A O 1
ATOM 903 N N . TRP A 1 115 ? 9.019 10.138 -35.989 1.00 60.84 115 TRP A N 1
ATOM 904 C CA . TRP A 1 115 ? 9.425 11.468 -36.442 1.00 60.84 115 TRP A CA 1
ATOM 905 C C . TRP A 1 115 ? 10.530 11.273 -37.484 1.00 60.84 115 TRP A C 1
ATOM 907 O O . TRP A 1 115 ? 11.567 10.693 -37.156 1.00 60.84 115 TRP A O 1
ATOM 917 N N . VAL A 1 116 ? 10.267 11.682 -38.730 1.00 52.81 116 VAL A N 1
ATOM 918 C CA . VAL A 1 116 ? 11.263 11.756 -39.815 1.00 52.81 116 VAL A CA 1
ATOM 919 C C . VAL A 1 116 ? 11.836 13.163 -39.853 1.00 52.81 116 VAL A C 1
ATOM 921 O O . VAL A 1 116 ? 11.024 14.109 -39.745 1.00 52.81 116 VAL A O 1
#

Sequence (116 aa):
VKKGDPLLSIYSPDLVSTQQEYLLGLKSKNVLGQSEFSEISEGAKSLAEATRRRLKLWDITEGQIKELERTGKVKKSLIIYSPITGHVSFKNAFENMYVEPNTRIFTIADHSTAWV